Protein AF-A0A7X3NXG8-F1 (afdb_monomer)

Nearest PDB structures (foldseek):
  2ao9-assembly1_F  TM=5.848E-01  e=2.691E-02  Bacillus cereus ATCC 14579
  7r3e-assembly1_B  TM=7.834E-01  e=2.771E-01  Pseudomonas aeruginosa PAO1
  2lvs-assembly1_A  TM=7.305E-01  e=9.176E-01  Hyperthermus butylicus DSM 5456
  8b4h-assembly1_A  TM=4.304E-01  e=2.154E-01  Geobacillus stearothermophilus
  5yi2-assembly2_E  TM=3.694E-01  e=4.588E-01  Lactococcus lactis subsp. lactis Il1403

Structure (mmCIF, N/CA/C/O backbone):
data_AF-A0A7X3NXG8-F1
#
_entry.id   AF-A0A7X3NXG8-F1
#
loop_
_atom_site.group_PDB
_atom_site.id
_atom_site.type_symbol
_atom_site.label_atom_id
_atom_site.label_alt_id
_atom_site.label_comp_id
_atom_site.label_asym_id
_atom_site.label_entity_id
_atom_site.label_seq_id
_atom_site.pdbx_PDB_ins_code
_atom_site.Cartn_x
_atom_site.Cartn_y
_atom_site.Cartn_z
_atom_site.occupancy
_atom_site.B_iso_or_equiv
_atom_site.auth_seq_id
_atom_site.auth_comp_id
_atom_site.auth_asym_id
_atom_site.auth_atom_id
_atom_site.pdbx_PDB_model_num
ATOM 1 N N . MET A 1 1 ? -6.769 -2.150 26.303 1.00 37.59 1 MET A N 1
ATOM 2 C CA . MET A 1 1 ? -5.448 -1.902 25.677 1.00 37.59 1 MET A CA 1
ATOM 3 C C . MET A 1 1 ? -5.652 -1.565 24.208 1.00 37.59 1 MET A C 1
ATOM 5 O O . MET A 1 1 ? -6.434 -2.274 23.577 1.00 37.59 1 MET A O 1
ATOM 9 N N . PRO A 1 2 ? -5.015 -0.526 23.640 1.00 48.78 2 PRO A N 1
ATOM 10 C CA . PRO A 1 2 ? -5.128 -0.282 22.208 1.00 48.78 2 PRO A CA 1
ATOM 11 C C . PRO A 1 2 ? -4.492 -1.472 21.482 1.00 48.78 2 PRO A C 1
ATOM 13 O O . PRO A 1 2 ? -3.341 -1.820 21.750 1.00 48.78 2 PRO A O 1
ATOM 16 N N . LYS A 1 3 ? -5.265 -2.150 20.619 1.00 61.53 3 LYS A N 1
ATOM 17 C CA . LYS A 1 3 ? -4.756 -3.218 19.746 1.00 61.53 3 LYS A CA 1
ATOM 18 C C . LYS A 1 3 ? -3.533 -2.652 19.027 1.00 61.53 3 LYS A C 1
ATOM 20 O O . LYS A 1 3 ? -3.674 -1.698 18.263 1.00 61.53 3 LYS A O 1
ATOM 25 N N . ARG A 1 4 ? -2.346 -3.184 19.337 1.00 68.31 4 ARG A N 1
ATOM 26 C CA . ARG A 1 4 ? -1.085 -2.713 18.757 1.00 68.31 4 ARG A CA 1
ATOM 27 C C . ARG A 1 4 ? -1.239 -2.710 17.240 1.00 68.31 4 ARG A C 1
ATOM 29 O O . ARG A 1 4 ? -1.645 -3.723 16.664 1.00 68.31 4 ARG A O 1
ATOM 36 N N . LEU A 1 5 ? -0.961 -1.564 16.621 1.00 69.0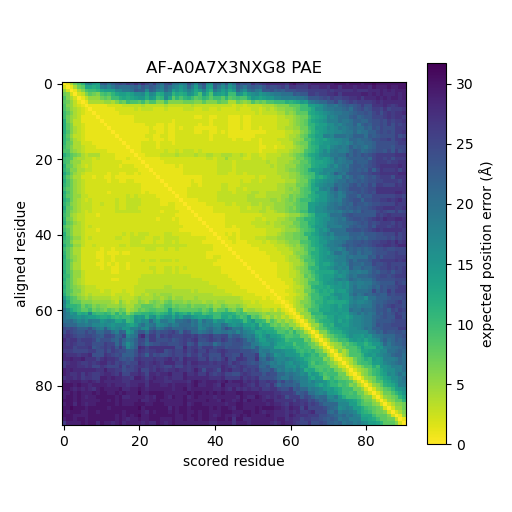6 5 LEU A N 1
ATOM 37 C CA . LEU A 1 5 ? -0.843 -1.470 15.172 1.00 69.06 5 LEU A CA 1
ATOM 38 C C . LEU A 1 5 ? 0.140 -2.563 14.723 1.00 69.06 5 LEU A C 1
ATOM 40 O O . LEU A 1 5 ? 1.150 -2.785 15.393 1.00 69.06 5 LEU A O 1
ATOM 44 N N . LYS A 1 6 ? -0.168 -3.280 13.640 1.00 84.94 6 LYS A N 1
ATOM 45 C CA . LYS A 1 6 ? 0.708 -4.319 13.080 1.00 84.94 6 LYS A CA 1
ATOM 46 C C . LYS A 1 6 ? 1.287 -3.795 11.761 1.00 84.94 6 LYS A C 1
ATOM 48 O O . LYS A 1 6 ? 0.675 -4.060 10.730 1.00 84.94 6 LYS A O 1
ATOM 53 N N . PRO A 1 7 ? 2.433 -3.079 11.766 1.00 90.19 7 PRO A N 1
ATOM 54 C CA . PRO A 1 7 ? 2.996 -2.454 10.564 1.00 90.19 7 PRO A CA 1
ATOM 55 C C . PRO A 1 7 ? 3.140 -3.425 9.393 1.00 90.19 7 PRO A C 1
ATOM 57 O O . PRO A 1 7 ? 2.753 -3.100 8.282 1.00 90.19 7 PRO A O 1
ATOM 60 N N . L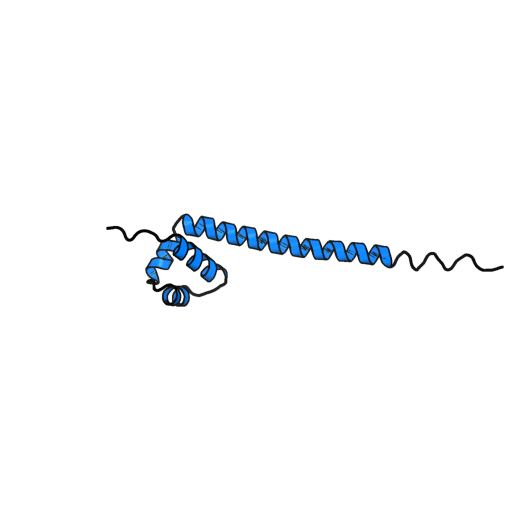YS A 1 8 ? 3.571 -4.666 9.663 1.00 93.00 8 LYS A N 1
ATOM 61 C CA . LYS A 1 8 ? 3.689 -5.717 8.641 1.00 93.00 8 LYS A CA 1
ATOM 62 C C . LYS A 1 8 ? 2.377 -5.972 7.889 1.00 93.00 8 LYS A C 1
ATOM 64 O O . LYS A 1 8 ? 2.386 -5.999 6.668 1.00 93.00 8 LYS A O 1
ATOM 69 N N . LYS A 1 9 ? 1.251 -6.083 8.608 1.00 92.94 9 LYS A N 1
ATOM 70 C CA . LYS A 1 9 ? -0.069 -6.282 7.984 1.00 92.94 9 LYS A CA 1
ATOM 71 C C . LYS A 1 9 ? -0.550 -5.039 7.227 1.00 92.94 9 LYS A C 1
ATOM 73 O O . LYS A 1 9 ? -1.297 -5.179 6.269 1.00 92.94 9 LYS A O 1
ATOM 78 N N . ILE A 1 10 ? -0.141 -3.841 7.653 1.00 94.75 10 ILE A N 1
ATOM 79 C CA . ILE A 1 10 ? -0.460 -2.587 6.952 1.00 94.75 10 ILE A CA 1
ATOM 80 C C . ILE A 1 10 ? 0.272 -2.542 5.613 1.00 94.75 10 ILE A C 1
ATOM 82 O O . ILE A 1 10 ? -0.366 -2.303 4.595 1.00 94.75 10 ILE A O 1
ATOM 86 N N . CYS A 1 11 ? 1.577 -2.827 5.606 1.00 96.25 11 CYS A N 1
ATOM 87 C CA . CYS A 1 11 ? 2.372 -2.893 4.380 1.00 96.25 11 CYS A CA 1
ATOM 88 C C . CYS A 1 11 ? 1.851 -3.974 3.423 1.00 96.25 11 CYS A C 1
ATOM 90 O O . CYS A 1 11 ? 1.703 -3.719 2.235 1.00 96.25 11 CYS A O 1
ATOM 92 N N . GLU A 1 12 ? 1.512 -5.157 3.939 1.00 96.50 12 GLU A N 1
ATOM 93 C CA . GLU A 1 12 ? 0.946 -6.249 3.139 1.00 96.50 12 GLU A CA 1
ATOM 94 C C . GLU A 1 12 ? -0.403 -5.869 2.513 1.00 96.50 12 GLU A C 1
ATOM 96 O O . GLU A 1 12 ? -0.583 -6.012 1.306 1.00 96.50 12 GLU A O 1
ATOM 101 N N . ALA A 1 13 ? -1.319 -5.291 3.298 1.00 96.50 13 ALA A N 1
ATOM 102 C CA . ALA A 1 13 ? -2.588 -4.777 2.787 1.00 96.50 13 ALA A CA 1
ATOM 103 C C . ALA A 1 13 ? -2.398 -3.674 1.734 1.00 96.50 13 ALA A C 1
ATOM 105 O O . ALA A 1 13 ? -3.134 -3.637 0.750 1.00 96.50 13 ALA A O 1
ATOM 106 N N . CYS A 1 14 ? -1.422 -2.785 1.944 1.00 97.06 14 CYS A N 1
ATOM 107 C CA . CYS A 1 14 ? -1.083 -1.713 1.012 1.00 97.06 14 CYS A CA 1
ATOM 108 C C . CYS A 1 14 ? -0.584 -2.270 -0.319 1.00 97.06 14 CYS A C 1
ATOM 110 O O . CYS A 1 14 ? -1.102 -1.896 -1.366 1.00 97.06 14 CYS A O 1
ATOM 112 N N . ARG A 1 15 ? 0.327 -3.248 -0.276 1.00 97.00 15 ARG A N 1
ATOM 113 C CA . ARG A 1 15 ? 0.838 -3.925 -1.470 1.00 97.00 15 ARG A CA 1
ATOM 114 C C . ARG A 1 15 ? -0.280 -4.576 -2.286 1.00 97.00 15 ARG A C 1
ATOM 116 O O . ARG A 1 15 ? -0.349 -4.359 -3.487 1.00 97.00 15 ARG A O 1
ATOM 123 N N . LEU A 1 16 ? -1.155 -5.349 -1.646 1.00 96.94 16 LEU A N 1
ATOM 124 C CA . LEU A 1 16 ? -2.268 -6.027 -2.326 1.00 96.94 16 LEU A CA 1
ATOM 125 C C . LEU A 1 16 ? -3.225 -5.019 -2.977 1.00 96.94 16 LEU A C 1
ATOM 127 O O . LEU A 1 16 ? -3.568 -5.135 -4.150 1.00 96.94 16 LEU A O 1
ATOM 131 N N . HIS A 1 17 ? -3.583 -3.965 -2.239 1.00 96.69 17 HIS A N 1
ATOM 132 C CA . HIS A 1 17 ? -4.431 -2.895 -2.761 1.00 96.69 17 HIS A CA 1
ATOM 133 C C . HIS A 1 17 ? -3.779 -2.164 -3.945 1.00 96.69 17 HIS A C 1
ATOM 135 O O . HIS A 1 17 ? -4.463 -1.844 -4.913 1.00 96.69 17 HIS A O 1
ATOM 141 N N . PHE A 1 18 ? -2.468 -1.917 -3.886 1.00 96.06 18 PHE A N 1
ATOM 142 C CA . PHE A 1 18 ? -1.708 -1.291 -4.970 1.00 96.06 18 PHE A CA 1
ATOM 143 C C . PHE A 1 18 ? -1.758 -2.113 -6.267 1.00 96.06 18 PHE A C 1
ATOM 145 O O . PHE A 1 18 ? -1.905 -1.542 -7.343 1.00 96.06 18 PHE A O 1
ATOM 152 N N . TYR A 1 19 ? -1.717 -3.446 -6.172 1.00 95.19 19 TYR A N 1
ATOM 153 C CA . TYR A 1 19 ? -1.836 -4.345 -7.327 1.00 95.19 19 TYR A CA 1
ATOM 154 C C . TYR A 1 19 ? -3.282 -4.614 -7.780 1.00 95.19 19 TYR A C 1
ATOM 156 O O . TYR A 1 19 ? -3.489 -5.358 -8.737 1.00 95.19 19 TYR A O 1
ATOM 164 N N . GLY A 1 20 ? -4.276 -3.978 -7.152 1.00 95.62 20 GLY A N 1
ATOM 165 C CA . GLY A 1 20 ? -5.667 -3.986 -7.611 1.00 95.62 20 GLY A CA 1
ATOM 166 C C . GLY A 1 20 ? -6.620 -4.887 -6.826 1.00 95.62 20 GLY A C 1
ATOM 167 O O . GLY A 1 20 ? -7.797 -4.956 -7.185 1.00 95.62 20 GLY A O 1
ATOM 168 N N . ASP A 1 21 ? -6.170 -5.537 -5.748 1.00 97.00 21 ASP A N 1
ATOM 169 C CA . ASP A 1 21 ? -7.065 -6.339 -4.913 1.00 97.00 21 ASP A CA 1
ATOM 170 C C . ASP A 1 21 ? -8.107 -5.465 -4.201 1.00 97.00 21 ASP A C 1
ATOM 172 O O . ASP A 1 21 ? -7.830 -4.370 -3.691 1.00 97.00 21 ASP A O 1
ATOM 176 N N . SER A 1 22 ? -9.340 -5.970 -4.110 1.00 95.94 22 SER A N 1
ATOM 177 C CA . SER A 1 22 ? -10.409 -5.245 -3.435 1.00 95.94 22 SER A CA 1
ATOM 178 C C . SER A 1 22 ? -10.212 -5.254 -1.914 1.00 95.94 22 SER A C 1
ATOM 180 O O . SER A 1 22 ? -9.756 -6.226 -1.314 1.00 95.94 22 SER A O 1
ATOM 182 N N . LEU A 1 23 ? -10.660 -4.195 -1.229 1.00 93.69 23 LEU A N 1
ATOM 183 C CA . LEU A 1 23 ? -10.632 -4.152 0.243 1.00 93.69 23 LEU A CA 1
ATOM 184 C C . LEU A 1 23 ? -11.448 -5.277 0.901 1.00 93.69 23 LEU A C 1
ATOM 186 O O . LEU A 1 23 ? -11.262 -5.544 2.085 1.00 93.69 23 LEU A O 1
ATOM 190 N N . THR A 1 24 ? -12.396 -5.880 0.182 1.00 95.69 24 THR A N 1
ATOM 191 C CA . THR A 1 24 ? -13.154 -7.025 0.694 1.00 95.69 24 THR A CA 1
ATOM 192 C C . THR A 1 24 ? -12.273 -8.274 0.700 1.00 95.69 24 THR A C 1
ATOM 194 O O . THR A 1 24 ? -12.186 -8.936 1.731 1.00 95.69 24 THR A O 1
ATOM 197 N N . ASP A 1 25 ? -11.561 -8.538 -0.394 1.00 96.75 25 ASP A N 1
ATOM 198 C CA . ASP A 1 25 ? -10.709 -9.725 -0.534 1.00 96.75 25 ASP A CA 1
ATOM 199 C C . ASP A 1 25 ? -9.501 -9.650 0.402 1.00 96.75 25 ASP A C 1
ATOM 201 O O . ASP A 1 25 ? -9.206 -10.596 1.130 1.00 96.75 25 ASP A O 1
ATOM 205 N N . ILE A 1 26 ? -8.877 -8.472 0.498 1.00 96.94 26 ILE A N 1
ATOM 206 C CA . ILE A 1 26 ? -7.765 -8.219 1.426 1.00 96.94 26 ILE A CA 1
ATOM 207 C C . ILE A 1 26 ? -8.203 -8.424 2.884 1.00 96.94 26 ILE A C 1
ATOM 209 O O . ILE A 1 26 ? -7.444 -8.948 3.699 1.00 96.94 26 ILE A O 1
ATOM 213 N N . ALA A 1 27 ? -9.425 -8.010 3.237 1.00 94.94 27 ALA A N 1
ATOM 214 C CA . ALA A 1 27 ? -9.949 -8.164 4.594 1.00 94.94 27 ALA A CA 1
ATOM 215 C C . ALA A 1 27 ? -10.104 -9.643 4.974 1.00 94.94 27 ALA A C 1
ATOM 217 O O . ALA A 1 27 ? -9.736 -10.028 6.085 1.00 94.94 27 ALA A O 1
ATOM 218 N N . VAL A 1 28 ? -10.594 -10.459 4.035 1.00 95.88 28 VAL A N 1
ATOM 219 C CA . VAL A 1 28 ? -10.699 -11.915 4.194 1.00 95.88 28 VAL A CA 1
ATOM 220 C C . VAL A 1 28 ? -9.310 -12.543 4.300 1.00 95.88 28 VAL A C 1
ATOM 222 O O . VAL A 1 28 ? -9.052 -13.282 5.245 1.00 95.88 28 VAL A O 1
ATOM 225 N N . LEU A 1 29 ? -8.396 -12.203 3.387 1.00 96.12 29 LEU A N 1
ATOM 226 C CA . LEU A 1 29 ? -7.049 -12.775 3.337 1.00 96.12 29 LEU A CA 1
ATOM 227 C C . LEU A 1 29 ? -6.240 -12.497 4.611 1.00 96.12 29 LEU A C 1
ATOM 229 O O . LEU A 1 29 ? -5.556 -13.377 5.131 1.00 96.12 29 LEU A O 1
ATOM 233 N N . LEU A 1 30 ? -6.316 -11.269 5.129 1.00 93.56 30 LEU A N 1
ATOM 234 C CA . LEU A 1 30 ? -5.531 -10.844 6.288 1.00 93.56 30 LEU A CA 1
ATOM 235 C C . LEU A 1 30 ? -6.228 -11.093 7.630 1.00 93.56 30 LEU A C 1
ATOM 237 O O . LEU A 1 30 ? -5.642 -10.752 8.669 1.00 93.56 30 LEU A O 1
ATOM 241 N N . ASP A 1 31 ? -7.432 -11.671 7.621 1.00 93.75 31 ASP A N 1
ATOM 242 C CA . ASP A 1 31 ? -8.288 -11.893 8.791 1.00 93.75 31 ASP A CA 1
ATOM 243 C C . ASP A 1 31 ? -8.467 -10.604 9.617 1.00 93.75 31 ASP A C 1
ATOM 245 O O . ASP A 1 31 ? -8.072 -10.476 10.783 1.00 93.75 31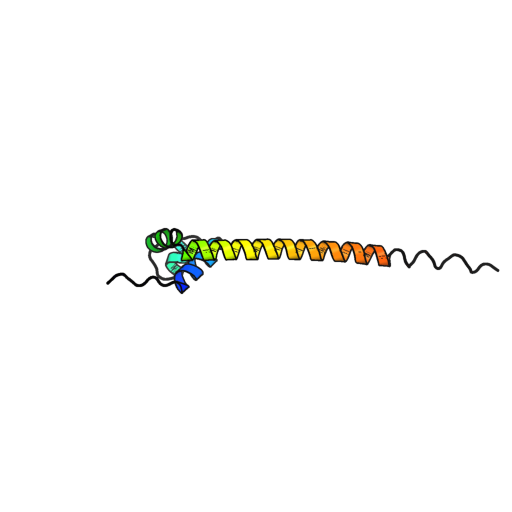 ASP A O 1
ATOM 249 N N . VAL A 1 32 ? -8.973 -9.563 8.950 1.00 91.69 32 VAL A N 1
ATOM 250 C CA . VAL A 1 32 ? -9.237 -8.244 9.539 1.00 91.69 32 VAL A CA 1
ATOM 251 C C . VAL A 1 32 ? -10.571 -7.695 9.054 1.00 91.69 32 VAL A C 1
ATOM 253 O O . VAL A 1 32 ? -11.027 -7.977 7.955 1.00 91.69 32 VAL A O 1
ATOM 256 N N . ALA A 1 33 ? -11.207 -6.836 9.850 1.00 92.81 33 ALA A N 1
ATOM 257 C CA . ALA A 1 33 ? -12.422 -6.164 9.402 1.00 92.81 33 ALA A CA 1
ATOM 258 C C . ALA A 1 33 ? -12.110 -5.145 8.292 1.00 92.81 33 ALA A C 1
ATOM 260 O O . ALA A 1 33 ? -11.142 -4.388 8.394 1.00 92.81 33 ALA A O 1
ATOM 261 N N . LYS A 1 34 ? -12.994 -5.018 7.296 1.00 94.12 34 LYS A N 1
ATOM 262 C CA . LYS A 1 34 ? -12.876 -4.017 6.217 1.00 94.12 34 LYS A CA 1
ATOM 263 C C . LYS A 1 34 ? -12.707 -2.582 6.740 1.00 94.12 34 LYS A C 1
ATOM 265 O O . LYS A 1 34 ? -11.903 -1.816 6.218 1.00 94.12 34 LYS A O 1
ATOM 270 N N . THR A 1 35 ? -13.385 -2.239 7.837 1.00 94.62 35 THR A N 1
ATOM 271 C CA . THR A 1 35 ? -13.247 -0.939 8.522 1.00 94.62 35 THR A CA 1
ATOM 272 C C . THR A 1 35 ? -11.838 -0.696 9.071 1.00 94.62 35 THR A C 1
ATOM 274 O O . THR A 1 35 ? -11.386 0.447 9.140 1.00 94.62 35 THR A O 1
ATOM 277 N N . THR A 1 36 ? -11.117 -1.763 9.430 1.00 92.88 36 THR A N 1
ATOM 278 C CA . THR A 1 36 ? -9.718 -1.685 9.868 1.00 92.88 36 THR A CA 1
ATOM 279 C C . THR A 1 36 ? -8.815 -1.288 8.705 1.00 92.88 36 THR A C 1
ATOM 281 O O . THR A 1 36 ? -7.997 -0.389 8.879 1.00 92.88 36 THR A O 1
ATOM 284 N N . LEU A 1 37 ? -9.019 -1.864 7.514 1.00 93.12 37 LEU A N 1
ATOM 285 C CA . LEU A 1 37 ? -8.278 -1.480 6.306 1.00 93.12 37 LEU A CA 1
ATOM 286 C C . LEU A 1 37 ? -8.524 -0.016 5.927 1.00 93.12 37 LEU A C 1
ATOM 288 O O . LEU A 1 37 ? -7.578 0.726 5.678 1.00 93.12 37 LEU A O 1
ATOM 292 N N . THR A 1 38 ? -9.780 0.446 5.972 1.00 93.69 38 THR A N 1
ATOM 293 C CA . THR A 1 38 ? -10.112 1.861 5.723 1.00 93.69 38 THR A CA 1
ATOM 294 C C . THR A 1 38 ? -9.404 2.802 6.700 1.00 93.69 38 THR A C 1
ATOM 296 O O . THR A 1 38 ? -9.018 3.908 6.324 1.00 93.69 38 THR A O 1
ATOM 299 N N . ARG A 1 39 ? -9.211 2.378 7.955 1.00 93.12 39 ARG A N 1
ATOM 300 C CA . ARG A 1 39 ? -8.453 3.150 8.946 1.00 93.12 39 ARG A CA 1
ATOM 301 C C . ARG A 1 39 ? -6.949 3.098 8.679 1.00 93.12 39 ARG A C 1
ATOM 303 O O . ARG A 1 39 ? -6.295 4.123 8.823 1.00 93.12 39 ARG A O 1
ATOM 310 N N . TRP A 1 40 ? -6.408 1.944 8.286 1.00 94.12 40 TRP A N 1
ATOM 311 C CA . TRP A 1 40 ? -4.990 1.786 7.949 1.00 94.12 40 TRP A CA 1
ATOM 312 C C . TRP A 1 40 ? -4.562 2.657 6.769 1.00 94.12 40 TRP A C 1
ATOM 314 O O . TRP A 1 40 ? -3.500 3.261 6.848 1.00 94.12 40 TRP A O 1
ATOM 324 N N . ARG A 1 41 ? -5.418 2.836 5.756 1.00 93.19 41 ARG A N 1
ATOM 325 C CA . ARG A 1 41 ? -5.169 3.750 4.623 1.00 93.19 41 ARG A CA 1
ATOM 326 C C . ARG A 1 41 ? -4.895 5.203 5.016 1.00 93.19 41 ARG A C 1
ATOM 328 O O . ARG A 1 41 ? -4.349 5.958 4.226 1.00 93.19 41 ARG A O 1
ATOM 335 N N . LYS A 1 42 ? -5.307 5.608 6.219 1.00 93.06 42 LYS A N 1
ATOM 336 C CA . LYS A 1 42 ? -5.094 6.960 6.753 1.00 93.06 42 LYS A CA 1
ATOM 337 C C . LYS A 1 42 ? -3.860 7.065 7.650 1.00 93.06 42 LYS A C 1
ATOM 339 O O . LYS A 1 42 ? -3.673 8.094 8.282 1.00 93.06 42 LYS A O 1
ATOM 344 N N . THR A 1 43 ? -3.102 5.982 7.806 1.00 94.44 43 THR A N 1
ATOM 345 C CA . THR A 1 43 ? -1.898 5.970 8.642 1.00 94.44 43 THR A CA 1
ATOM 346 C C . THR A 1 43 ? -0.673 6.310 7.811 1.00 94.44 43 THR A C 1
ATOM 348 O O . THR A 1 43 ? -0.575 5.862 6.670 1.00 94.44 43 THR A O 1
ATOM 351 N N . ASP A 1 44 ? 0.281 7.007 8.422 1.00 95.38 44 ASP A N 1
ATOM 352 C CA . ASP A 1 44 ? 1.549 7.387 7.786 1.00 95.38 44 ASP A CA 1
ATOM 353 C C . ASP A 1 44 ? 2.294 6.159 7.240 1.00 95.38 44 ASP A C 1
ATOM 355 O O . ASP A 1 44 ? 2.796 6.174 6.127 1.00 95.38 44 ASP A O 1
ATOM 359 N N . ILE A 1 45 ? 2.234 5.025 7.953 1.00 94.75 45 ILE A N 1
ATOM 360 C CA . ILE A 1 45 ? 2.838 3.753 7.516 1.00 94.75 45 ILE A CA 1
ATOM 361 C C . ILE A 1 45 ? 2.295 3.301 6.153 1.00 94.75 45 ILE A C 1
ATOM 363 O O . ILE A 1 45 ? 3.048 2.755 5.349 1.00 94.75 45 ILE A O 1
ATOM 367 N N . TRP A 1 46 ? 0.993 3.477 5.901 1.00 96.12 46 TRP A N 1
ATOM 368 C CA . TRP A 1 46 ? 0.414 3.137 4.601 1.00 96.12 46 TRP A CA 1
ATOM 369 C C . TRP A 1 46 ? 0.903 4.102 3.528 1.00 96.12 46 TRP A C 1
ATOM 371 O O . TRP A 1 46 ? 1.357 3.644 2.487 1.00 96.12 46 TRP A O 1
ATOM 381 N N . GLN A 1 47 ? 0.815 5.407 3.789 1.00 95.81 47 GLN A N 1
ATOM 382 C CA . GLN A 1 47 ? 1.151 6.454 2.821 1.00 95.81 47 GLN A CA 1
ATOM 383 C C . GLN A 1 47 ? 2.630 6.404 2.424 1.00 95.81 47 GLN A C 1
ATOM 385 O O . GLN A 1 47 ? 2.942 6.389 1.237 1.00 95.81 47 GLN A O 1
ATOM 390 N N . ASP A 1 48 ? 3.529 6.271 3.401 1.00 96.50 48 ASP A N 1
ATOM 391 C CA . ASP A 1 48 ? 4.971 6.159 3.172 1.00 96.50 48 ASP A CA 1
ATOM 392 C C . ASP A 1 48 ? 5.327 4.910 2.359 1.00 96.50 48 ASP A C 1
ATOM 394 O O . ASP A 1 48 ? 6.260 4.918 1.558 1.00 96.50 48 ASP A O 1
ATOM 398 N N . TYR A 1 49 ? 4.613 3.803 2.582 1.00 96.94 49 TYR A N 1
ATOM 399 C CA . TYR A 1 49 ? 4.854 2.563 1.852 1.00 96.94 49 TYR A CA 1
ATOM 400 C C .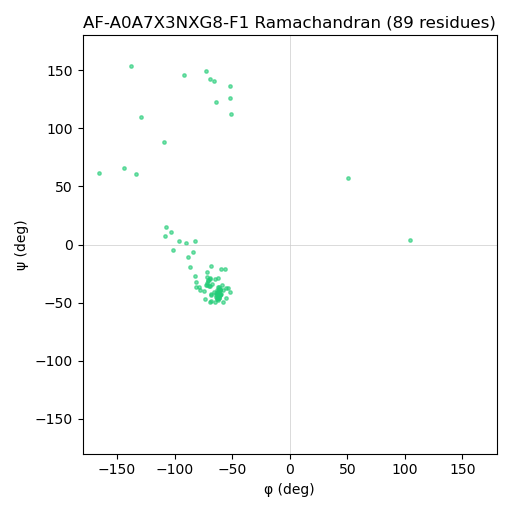 TYR A 1 49 ? 4.260 2.601 0.439 1.00 96.94 49 TYR A C 1
ATOM 402 O O . TYR A 1 49 ? 4.902 2.146 -0.501 1.00 96.94 49 TYR A O 1
ATOM 410 N N . GLU A 1 50 ? 3.076 3.190 0.272 1.00 96.31 50 GLU A N 1
ATOM 411 C CA . GLU A 1 50 ? 2.432 3.395 -1.031 1.00 96.31 50 GLU A CA 1
ATOM 412 C C . GLU A 1 50 ? 3.275 4.308 -1.933 1.00 96.31 50 GLU A C 1
ATOM 414 O O . GLU A 1 50 ? 3.476 3.993 -3.103 1.00 96.31 50 GLU A O 1
ATOM 419 N N . ALA A 1 51 ? 3.848 5.381 -1.378 1.00 96.00 51 ALA A N 1
ATOM 420 C CA . ALA A 1 51 ? 4.776 6.254 -2.095 1.00 96.00 51 ALA A CA 1
ATOM 421 C C . ALA A 1 51 ? 6.021 5.498 -2.588 1.00 96.00 51 ALA A C 1
ATOM 423 O O . ALA A 1 51 ? 6.410 5.647 -3.742 1.00 96.00 51 ALA A O 1
ATOM 424 N N . LYS A 1 52 ? 6.600 4.617 -1.758 1.00 95.75 52 LYS A N 1
ATOM 425 C CA . LYS A 1 52 ? 7.737 3.773 -2.171 1.00 95.75 52 LYS A CA 1
ATOM 426 C C . LYS A 1 52 ? 7.379 2.830 -3.316 1.00 95.75 52 LYS A C 1
ATOM 428 O O . LYS A 1 52 ? 8.169 2.690 -4.240 1.00 95.75 52 LYS A O 1
ATOM 433 N N . LEU A 1 53 ? 6.195 2.215 -3.278 1.00 95.31 53 LEU A N 1
ATOM 434 C CA . LEU A 1 53 ? 5.729 1.3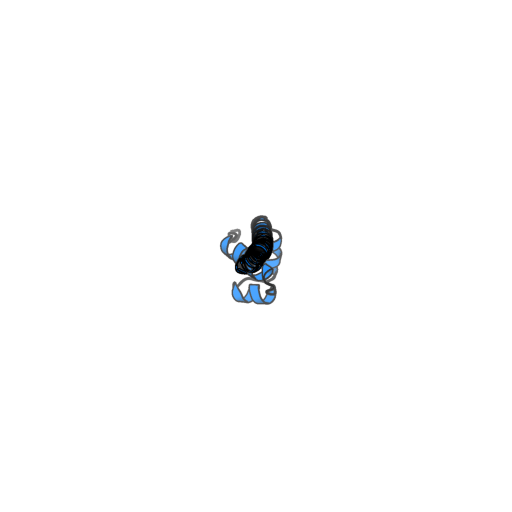48 -4.366 1.00 95.31 53 LEU A CA 1
ATOM 435 C C . LEU A 1 53 ? 5.549 2.126 -5.677 1.00 95.31 53 LEU A C 1
ATOM 437 O O . LEU A 1 53 ? 5.896 1.615 -6.740 1.00 95.31 53 LEU A O 1
ATOM 441 N N . LEU A 1 54 ? 5.045 3.362 -5.611 1.00 94.62 54 LEU A N 1
ATOM 442 C CA . LEU A 1 54 ? 4.943 4.245 -6.776 1.00 94.62 54 LEU A CA 1
ATOM 443 C C . LEU A 1 54 ? 6.319 4.619 -7.335 1.00 94.62 54 LEU A C 1
ATOM 445 O O . LEU A 1 54 ? 6.516 4.554 -8.546 1.00 94.62 54 LEU A O 1
ATOM 449 N N . ASP A 1 55 ? 7.269 4.978 -6.471 1.00 95.00 55 ASP A N 1
ATOM 450 C CA . ASP A 1 55 ? 8.635 5.310 -6.884 1.00 95.00 55 ASP A CA 1
ATOM 451 C C . ASP A 1 55 ? 9.330 4.110 -7.545 1.00 95.00 55 ASP A C 1
ATOM 453 O O . ASP A 1 55 ? 9.926 4.256 -8.612 1.00 95.00 55 ASP A O 1
ATOM 457 N N . GLU A 1 56 ? 9.209 2.915 -6.959 1.00 92.69 56 GLU A N 1
ATOM 458 C CA . GLU A 1 56 ? 9.729 1.666 -7.531 1.00 92.69 56 GLU A CA 1
ATOM 459 C C . GLU A 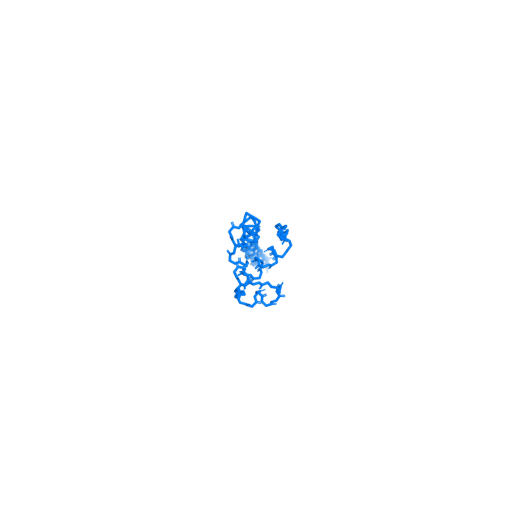1 56 ? 9.097 1.367 -8.898 1.00 92.69 56 GLU A C 1
ATOM 461 O O . GLU A 1 56 ? 9.805 1.026 -9.849 1.00 92.69 56 GLU A O 1
ATOM 466 N N . TRP A 1 57 ? 7.779 1.544 -9.026 1.00 91.19 57 TRP A N 1
ATOM 467 C CA . TRP A 1 57 ? 7.069 1.334 -10.286 1.00 91.19 57 TRP A CA 1
ATOM 468 C C . TRP A 1 57 ? 7.514 2.324 -11.371 1.00 91.19 57 TRP A C 1
ATOM 470 O O . TRP A 1 57 ? 7.792 1.917 -12.499 1.00 91.19 57 TRP A O 1
ATOM 480 N N . HIS A 1 58 ? 7.666 3.610 -11.042 1.00 89.62 58 HIS A N 1
ATOM 481 C CA . HIS A 1 58 ? 8.186 4.601 -11.988 1.00 89.62 58 HIS A CA 1
ATOM 482 C C . HIS A 1 58 ? 9.626 4.289 -12.413 1.00 89.62 58 HIS A C 1
ATOM 484 O O . HIS A 1 58 ? 9.950 4.376 -13.597 1.00 89.62 58 HIS A O 1
ATOM 490 N N . GLN A 1 59 ? 10.494 3.898 -11.476 1.00 88.06 59 GLN A N 1
ATOM 491 C CA . GLN A 1 59 ? 11.878 3.535 -11.792 1.00 88.06 59 GLN A CA 1
ATOM 492 C C . GLN A 1 59 ? 11.960 2.341 -12.746 1.00 88.06 59 GLN A C 1
ATOM 494 O O . GLN A 1 59 ? 12.772 2.368 -13.670 1.00 88.06 59 GLN A O 1
ATOM 499 N N . GLN A 1 60 ? 11.107 1.329 -12.568 1.00 83.44 60 GLN A N 1
ATOM 500 C CA . 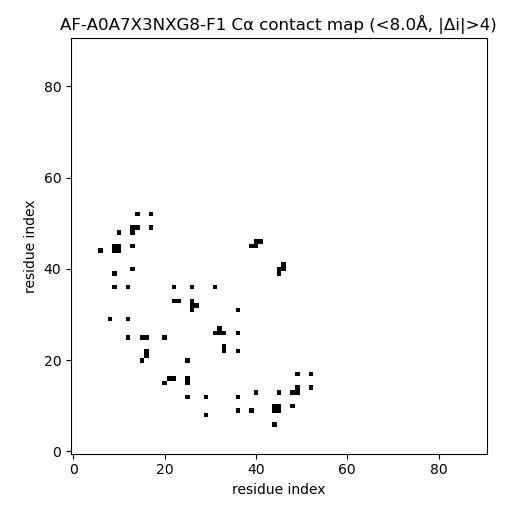GLN A 1 60 ? 11.033 0.185 -13.483 1.00 83.44 60 GLN A CA 1
ATOM 501 C C . GLN A 1 60 ? 10.635 0.617 -14.898 1.00 83.44 60 GLN A C 1
ATOM 503 O O . GLN A 1 60 ? 11.320 0.268 -15.857 1.00 83.44 60 GLN A O 1
ATOM 508 N N . GLN A 1 61 ? 9.616 1.469 -15.025 1.00 79.62 61 GLN A N 1
ATOM 509 C CA . GLN A 1 61 ? 9.183 1.991 -16.325 1.00 79.62 61 GLN A CA 1
ATOM 510 C C . GLN A 1 61 ? 10.283 2.804 -17.027 1.00 79.62 61 GLN A C 1
ATOM 512 O O . GLN A 1 61 ? 10.472 2.705 -18.240 1.00 79.62 61 GLN A O 1
ATOM 517 N N . HIS A 1 62 ? 11.055 3.589 -16.271 1.00 68.00 62 HIS A N 1
ATOM 518 C CA . HIS A 1 62 ? 12.187 4.340 -16.818 1.00 68.00 62 HIS A CA 1
ATOM 519 C C . HIS A 1 62 ? 13.377 3.445 -17.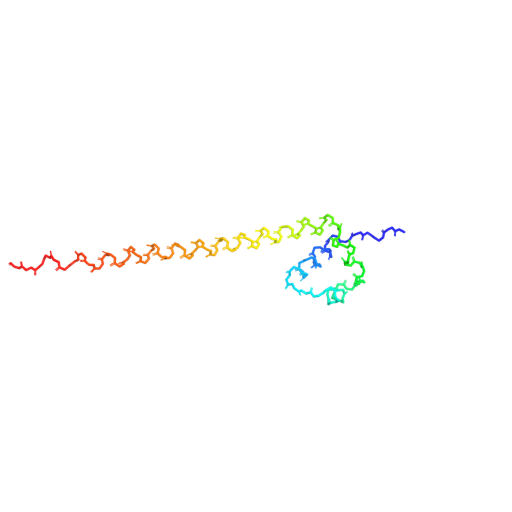196 1.00 68.00 62 HIS A C 1
ATOM 521 O O . HIS A 1 62 ? 14.056 3.723 -18.186 1.00 68.00 62 HIS A O 1
ATOM 527 N N . ALA A 1 63 ? 13.630 2.371 -16.446 1.00 67.06 63 ALA A N 1
ATOM 528 C CA . ALA A 1 63 ? 14.675 1.406 -16.774 1.00 67.06 63 ALA A CA 1
ATOM 529 C C . ALA A 1 63 ? 14.362 0.652 -18.081 1.00 67.06 63 ALA A C 1
ATOM 531 O O . ALA A 1 63 ? 15.246 0.493 -18.921 1.00 67.06 63 ALA A O 1
ATOM 532 N N . GLU A 1 64 ? 13.103 0.261 -18.293 1.00 59.88 64 GLU A N 1
ATOM 533 C CA . GLU A 1 64 ? 12.644 -0.420 -19.514 1.00 59.88 64 GLU A CA 1
ATOM 534 C C . GLU A 1 64 ? 12.616 0.506 -20.749 1.00 59.88 64 GLU A C 1
ATOM 536 O O . GLU A 1 64 ? 12.888 0.079 -21.877 1.00 59.88 64 GLU A O 1
ATOM 541 N N . ALA A 1 65 ? 12.371 1.806 -20.551 1.00 58.88 65 ALA A N 1
ATOM 542 C CA . ALA A 1 65 ? 12.484 2.803 -21.617 1.00 58.88 65 ALA A CA 1
ATOM 543 C C . ALA A 1 65 ? 13.939 3.003 -22.093 1.00 58.88 65 ALA A C 1
ATOM 545 O O . ALA A 1 65 ? 14.186 3.224 -23.284 1.00 58.88 65 ALA A O 1
ATOM 546 N N . ASN A 1 66 ? 14.913 2.894 -21.184 1.00 55.28 66 ASN A N 1
ATOM 547 C CA . ASN A 1 66 ? 16.329 3.089 -21.502 1.00 55.28 66 ASN A CA 1
ATOM 548 C C . ASN A 1 66 ? 16.967 1.872 -22.188 1.00 55.28 66 ASN A C 1
ATOM 550 O O . ASN A 1 66 ? 17.736 2.051 -23.132 1.00 55.28 66 ASN A O 1
ATOM 554 N N . THR A 1 67 ? 16.599 0.644 -21.810 1.00 51.31 67 THR A N 1
ATOM 555 C CA . THR A 1 67 ? 17.078 -0.571 -22.501 1.00 51.31 67 THR A CA 1
ATOM 556 C C . THR A 1 67 ? 16.578 -0.660 -23.945 1.00 51.31 67 THR A C 1
ATOM 558 O O . THR A 1 67 ? 17.284 -1.164 -24.818 1.00 51.31 67 THR A O 1
ATOM 561 N N . SER A 1 68 ? 15.400 -0.098 -24.227 1.00 50.72 68 SER A N 1
ATOM 562 C CA . SER A 1 68 ? 14.854 -0.002 -25.586 1.00 50.72 68 SER A CA 1
ATOM 563 C C . SER A 1 68 ? 15.635 0.978 -26.479 1.00 50.72 68 SER A C 1
ATOM 565 O O . SER A 1 68 ? 15.720 0.773 -27.688 1.00 50.72 68 SER A O 1
ATOM 567 N N . SER A 1 69 ? 16.243 2.026 -25.910 1.00 49.69 69 SER A N 1
ATOM 568 C CA . SER A 1 69 ? 17.014 3.021 -26.677 1.00 49.69 69 SER A CA 1
ATOM 569 C C . SER A 1 69 ? 18.445 2.568 -26.995 1.00 49.69 69 SER A C 1
ATOM 571 O O . SER A 1 69 ? 18.952 2.891 -28.068 1.00 49.69 69 SER A O 1
ATOM 573 N N . GLU A 1 70 ? 19.085 1.783 -26.123 1.00 50.97 70 GLU A N 1
ATOM 574 C CA . GLU A 1 70 ? 20.445 1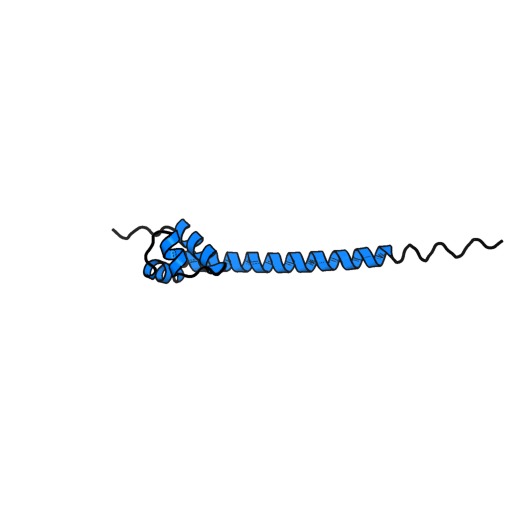.264 -26.361 1.00 50.97 70 GLU A CA 1
ATOM 575 C C . GLU A 1 70 ? 20.502 0.162 -27.437 1.00 50.97 70 GLU A C 1
ATOM 577 O O . GLU A 1 70 ? 21.504 0.033 -28.142 1.00 50.97 70 GLU A O 1
ATOM 582 N N . GLN A 1 71 ? 19.423 -0.604 -27.641 1.00 50.62 71 GLN A N 1
ATOM 583 C CA . GLN A 1 71 ? 19.367 -1.591 -28.731 1.00 50.62 71 GLN A CA 1
ATOM 584 C C . GLN A 1 71 ? 19.235 -0.939 -30.117 1.00 50.62 71 GLN A C 1
ATOM 586 O O . GLN A 1 71 ? 19.795 -1.437 -31.096 1.00 50.62 71 GLN A O 1
ATOM 591 N N . ILE A 1 72 ? 18.546 0.203 -30.215 1.00 53.59 72 ILE A N 1
ATOM 592 C CA . ILE A 1 72 ? 18.358 0.919 -31.486 1.00 53.59 72 ILE A CA 1
ATOM 593 C C . ILE A 1 72 ? 19.678 1.543 -31.968 1.00 53.59 72 ILE A C 1
ATOM 595 O O . ILE A 1 72 ? 19.952 1.557 -33.169 1.00 53.59 72 ILE A O 1
ATOM 599 N N . THR A 1 73 ? 20.527 2.031 -31.059 1.00 54.88 73 THR A N 1
ATOM 600 C CA . THR A 1 73 ? 21.848 2.570 -31.417 1.00 54.88 73 THR A CA 1
ATOM 601 C C . THR A 1 73 ? 22.848 1.481 -31.805 1.00 54.88 73 THR A C 1
ATOM 603 O O . THR A 1 73 ? 23.624 1.700 -32.734 1.00 54.88 73 THR A O 1
ATOM 606 N N . MET A 1 74 ? 22.798 0.296 -31.186 1.00 52.59 74 MET A N 1
ATOM 607 C CA . MET A 1 74 ? 23.676 -0.828 -31.549 1.00 52.59 74 MET A CA 1
ATOM 608 C C . MET A 1 74 ? 23.357 -1.435 -32.927 1.00 52.59 74 MET A C 1
ATOM 610 O O . MET A 1 74 ? 24.285 -1.768 -33.667 1.00 52.59 74 MET A O 1
ATOM 614 N N . ASN A 1 75 ? 22.081 -1.503 -33.325 1.00 52.34 75 ASN A N 1
ATOM 615 C CA . ASN A 1 75 ? 21.702 -1.999 -34.659 1.00 52.34 75 ASN A CA 1
ATOM 616 C C . ASN A 1 75 ? 22.074 -1.022 -35.791 1.00 52.34 75 ASN A C 1
ATOM 618 O O . ASN A 1 75 ? 22.456 -1.446 -36.877 1.00 52.34 75 ASN A O 1
ATOM 622 N N . LYS A 1 76 ? 22.059 0.293 -35.535 1.00 53.19 76 LYS A N 1
ATOM 623 C CA . LYS A 1 76 ? 22.483 1.301 -36.527 1.00 53.19 76 LYS A CA 1
ATOM 624 C C . LYS A 1 76 ? 23.994 1.333 -36.779 1.00 53.19 76 LYS A C 1
ATOM 626 O O . LYS A 1 76 ? 24.426 1.823 -37.817 1.00 53.19 76 LYS A O 1
ATOM 631 N N . LEU A 1 77 ? 24.806 0.864 -35.833 1.00 52.88 77 LEU A N 1
ATOM 632 C CA . LEU A 1 77 ? 26.263 0.781 -35.992 1.00 52.88 77 LEU A CA 1
ATOM 633 C C . LEU A 1 77 ? 26.698 -0.476 -36.754 1.00 52.88 77 LEU A C 1
ATOM 635 O O . LEU A 1 77 ? 27.729 -0.447 -37.416 1.00 52.88 77 LEU A O 1
ATOM 639 N N . THR A 1 78 ? 25.908 -1.549 -36.702 1.00 52.84 78 THR A N 1
ATOM 640 C CA . THR A 1 78 ? 26.204 -2.806 -37.404 1.00 52.84 78 THR A CA 1
ATOM 641 C C . THR A 1 78 ? 25.809 -2.761 -38.881 1.00 52.84 78 THR A C 1
ATOM 643 O O . THR A 1 78 ? 26.587 -3.219 -39.708 1.00 52.84 78 THR A O 1
ATOM 646 N N . GLU A 1 79 ? 24.701 -2.107 -39.251 1.00 52.78 79 GLU A N 1
ATOM 647 C CA . GLU A 1 79 ? 24.303 -1.971 -40.669 1.00 52.78 79 GLU A CA 1
ATOM 648 C C . GLU A 1 79 ? 25.234 -1.070 -41.508 1.00 52.78 79 GLU A C 1
ATOM 650 O O . GLU A 1 79 ? 25.242 -1.164 -42.733 1.00 52.78 79 GLU A O 1
ATOM 655 N N . ASN A 1 80 ? 26.049 -0.218 -40.877 1.00 51.88 80 ASN A N 1
ATOM 656 C CA . ASN A 1 80 ? 26.984 0.662 -41.589 1.00 51.88 80 ASN A CA 1
ATOM 657 C C . ASN A 1 80 ? 28.358 0.025 -41.864 1.00 51.88 80 ASN A C 1
ATOM 659 O O . ASN A 1 80 ? 29.127 0.599 -42.628 1.00 51.88 80 ASN A O 1
ATOM 663 N N . LEU A 1 81 ? 28.685 -1.136 -41.278 1.00 53.03 81 LEU A N 1
ATOM 664 C CA . LEU A 1 81 ? 29.964 -1.813 -41.551 1.00 53.03 81 LEU A CA 1
ATOM 665 C C . LEU A 1 81 ? 29.919 -2.745 -42.773 1.00 53.03 81 LEU A C 1
ATOM 667 O O . LEU A 1 81 ? 30.971 -3.039 -43.336 1.00 53.03 81 LEU A O 1
ATOM 671 N N . ASP A 1 82 ? 28.734 -3.164 -43.222 1.00 52.03 82 ASP A N 1
ATOM 672 C CA . ASP A 1 82 ? 28.592 -4.083 -44.362 1.00 52.03 82 ASP A CA 1
ATOM 673 C C . ASP A 1 82 ? 28.616 -3.380 -45.737 1.00 52.03 82 ASP A C 1
ATOM 675 O O . ASP A 1 82 ? 28.645 -4.050 -46.765 1.00 52.03 82 ASP A O 1
ATOM 679 N N . HIS A 1 83 ? 28.628 -2.040 -45.793 1.00 49.84 83 HIS A N 1
ATOM 680 C CA . HIS A 1 83 ? 28.611 -1.283 -47.060 1.00 49.84 83 HIS A CA 1
ATOM 681 C C . HIS A 1 83 ? 29.971 -0.716 -47.511 1.00 49.84 83 HIS A C 1
ATOM 683 O O . HIS A 1 83 ? 30.055 -0.177 -48.613 1.00 49.84 83 HIS A O 1
ATOM 689 N N . GLU A 1 84 ? 31.048 -0.848 -46.727 1.00 51.22 84 GLU A N 1
ATOM 690 C CA . GLU A 1 84 ? 32.363 -0.270 -47.078 1.00 51.22 84 GLU A CA 1
ATOM 691 C C . GLU A 1 84 ? 33.399 -1.278 -47.618 1.00 51.22 84 GLU A C 1
ATOM 693 O O . GLU A 1 84 ? 34.560 -0.922 -47.799 1.00 51.22 84 GLU A O 1
ATOM 698 N N . THR A 1 85 ? 33.023 -2.524 -47.937 1.00 49.94 85 THR A N 1
ATOM 699 C CA . THR A 1 85 ? 33.979 -3.537 -48.455 1.00 49.94 85 THR A CA 1
ATOM 700 C C . THR A 1 85 ? 33.848 -3.892 -49.940 1.00 49.94 85 THR A C 1
ATOM 702 O O . THR A 1 85 ? 34.556 -4.782 -50.406 1.00 49.94 85 THR A O 1
ATOM 705 N N . GLU A 1 86 ? 33.018 -3.190 -50.719 1.00 49.28 86 GLU A N 1
ATOM 706 C CA . GLU A 1 86 ? 32.774 -3.531 -52.136 1.00 49.28 86 GLU A CA 1
ATOM 707 C C . GLU A 1 86 ? 33.396 -2.580 -53.178 1.00 49.28 86 GLU A C 1
ATOM 709 O O . GLU A 1 86 ? 33.061 -2.658 -54.359 1.00 49.28 86 GLU A O 1
ATOM 714 N N . VAL A 1 87 ? 34.342 -1.709 -52.803 1.00 55.44 87 VAL A N 1
ATOM 715 C CA . VAL A 1 87 ? 35.006 -0.817 -53.777 1.00 55.44 87 VAL A CA 1
ATOM 716 C C . VAL A 1 87 ? 36.526 -0.781 -53.615 1.00 55.44 87 VAL A C 1
ATOM 718 O O . VAL A 1 87 ? 37.091 0.277 -53.399 1.00 55.44 87 VAL A O 1
ATOM 721 N N . GLU A 1 88 ? 37.212 -1.920 -53.757 1.00 50.28 88 GLU A N 1
ATOM 722 C CA . GLU A 1 88 ? 38.581 -1.922 -54.315 1.00 50.28 88 GLU A CA 1
ATOM 723 C C . GLU A 1 88 ? 39.044 -3.329 -54.726 1.00 50.28 88 GLU A C 1
ATOM 725 O O . GLU A 1 88 ? 40.008 -3.900 -54.222 1.00 50.28 88 GLU A O 1
ATOM 730 N N . THR A 1 89 ? 38.343 -3.956 -55.672 1.00 51.38 89 THR A N 1
ATOM 731 C CA . THR A 1 89 ? 38.930 -5.072 -56.434 1.00 51.38 89 THR A CA 1
ATOM 732 C C . THR A 1 89 ? 38.441 -5.047 -57.874 1.00 51.38 89 THR A C 1
ATOM 734 O O . THR A 1 89 ? 37.744 -5.948 -58.332 1.00 51.38 89 THR A O 1
ATOM 737 N N . ILE A 1 90 ? 38.827 -4.015 -58.623 1.00 50.47 90 ILE A N 1
ATOM 738 C CA . ILE A 1 90 ? 38.862 -4.099 -60.084 1.00 50.47 90 ILE A CA 1
ATOM 739 C C . ILE A 1 90 ? 40.239 -3.619 -60.547 1.00 50.47 90 ILE A C 1
ATOM 741 O O . ILE A 1 90 ? 40.589 -2.456 -60.390 1.00 50.47 90 ILE A O 1
ATOM 745 N N . LYS A 1 91 ? 40.984 -4.623 -61.021 1.00 44.47 91 LYS A N 1
ATOM 746 C CA . LYS A 1 91 ? 42.226 -4.653 -61.808 1.00 44.47 91 LYS A CA 1
ATOM 747 C C . LYS A 1 91 ? 42.677 -3.368 -62.495 1.00 44.47 91 LYS A C 1
ATOM 749 O O . LYS A 1 91 ? 41.851 -2.756 -63.204 1.00 44.47 91 LYS A O 1
#

Foldseek 3Di:
DPPDDDLVLLLVLLVCVLVPDDLVVSCVVSVHDSVVNVVSCPDPSSVVSNVVVVVVVVVVVVVVVVVVVVVVVVVVVVVVVVPPPPPDDDD

Secondary structure (DSSP, 8-state):
------HHHHHHHHHHHHTT--HHHHHHHTT--HHHHHHHTTSHHHHHHHHHHHHHHHHHHHHHHHHHHHHHHHHHHHTTTTTSSSSS---

Sequence (91 aa):
MPKRLKPKKICEACRLHFYGDSLTDIAVLLDVAKTTLTRWRKTDIWQDYEAKLLDEWHQQQHAEANTSSEQITMNKLTENLDHETEVETIK

pLDDT: mean 78.53, std 20.15, range [37.59, 97.06]

Mean predicted aligned error: 12.81 Å

Radius of gyration: 26.36 Å; Cα contacts (8 Å, |Δi|>4): 39; chains: 1; bounding box: 56×20×88 Å

Solvent-accessible surface area (backbone atoms only — not comparable to full-atom values): 5525 Å² total; per-residue (Å²): 129,82,79,75,83,55,65,68,60,41,48,51,51,45,54,44,44,72,78,64,49,50,65,67,58,50,19,63,75,69,73,47,58,53,70,54,53,64,53,42,66,73,32,67,71,30,50,59,50,51,52,49,53,50,53,53,52,51,52,50,56,52,51,57,55,50,59,59,53,57,53,57,56,55,53,59,60,57,67,62,64,77,71,75,78,84,83,84,86,78,133